Protein AF-A0A2L2Z9S4-F1 (afdb_monomer_lite)

Foldseek 3Di:
DDDPDDDDDDDDDDDQFDFAAQDDPPDPPDDQVVRVVGHPGQDPRRVVVVD

Secondary structure (DSSP, 8-state):
-----------------SB--S---TT-SS-GGGSTT-TTPBPHHHHHTT-

pLDDT: mean 94.97, std 8.13, range [56.25, 98.5]

Organism: Parasteatoda tepidariorum (NCBI:txid114398)

InterPro domains:
  IPR029033 Histidine phosphatase superfamily [G3DSA:3.40.50.1240] (1-51)
  IPR029033 Histidine phosphatase superfamily [SSF53254] (6-51)
  IPR033379 Histidine acid phosphatase active site [PS00616] (7-21)

Structure (mmCIF, N/CA/C/O backbone):
data_AF-A0A2L2Z9S4-F1
#
_entry.id   AF-A0A2L2Z9S4-F1
#
loop_
_atom_site.group_PDB
_atom_site.id
_atom_site.type_symbol
_atom_site.label_atom_id
_atom_site.label_alt_id
_atom_site.label_comp_id
_atom_site.label_asym_id
_atom_site.label_entity_id
_atom_site.label_seq_id
_atom_site.pdbx_PDB_ins_code
_atom_site.Cartn_x
_atom_site.Cartn_y
_atom_site.Cartn_z
_atom_site.occupancy
_atom_site.B_iso_or_equiv
_atom_site.auth_seq_id
_atom_site.auth_comp_id
_atom_site.auth_asym_id
_atom_site.auth_atom_id
_atom_site.pdbx_PDB_model_num
ATOM 1 N N . ALA A 1 1 ? -19.739 16.825 36.076 1.00 56.25 1 ALA A N 1
ATOM 2 C CA . ALA A 1 1 ? -19.363 15.402 36.213 1.00 56.25 1 ALA A CA 1
ATOM 3 C C . ALA A 1 1 ? -19.440 14.747 34.837 1.00 56.25 1 ALA A C 1
ATOM 5 O O . ALA A 1 1 ? -20.443 14.945 34.161 1.00 56.25 1 ALA A O 1
ATOM 6 N N . LYS A 1 2 ? -18.395 14.044 34.378 1.00 64.25 2 LYS A N 1
ATOM 7 C CA . LYS A 1 2 ? -18.493 13.228 33.154 1.00 64.25 2 LYS A CA 1
ATOM 8 C C . LYS A 1 2 ? -19.424 12.050 33.465 1.00 64.25 2 LYS A C 1
ATOM 10 O O . LYS A 1 2 ? -19.195 11.361 34.452 1.00 64.25 2 LYS A O 1
ATOM 15 N N . GLY A 1 3 ? -20.494 11.876 32.690 1.00 73.44 3 GLY A N 1
ATOM 16 C CA . GLY A 1 3 ? -21.398 10.732 32.842 1.00 73.44 3 GLY A CA 1
ATOM 17 C C . GLY A 1 3 ? -20.675 9.402 32.601 1.00 73.44 3 GLY A C 1
ATOM 18 O O . GLY A 1 3 ? -19.677 9.364 31.878 1.00 73.44 3 GLY A O 1
ATOM 19 N N . ASN A 1 4 ? -21.177 8.320 33.203 1.00 85.12 4 ASN A N 1
ATOM 20 C CA . ASN A 1 4 ? -20.687 6.961 32.956 1.00 85.12 4 ASN A CA 1
ATOM 21 C C . ASN A 1 4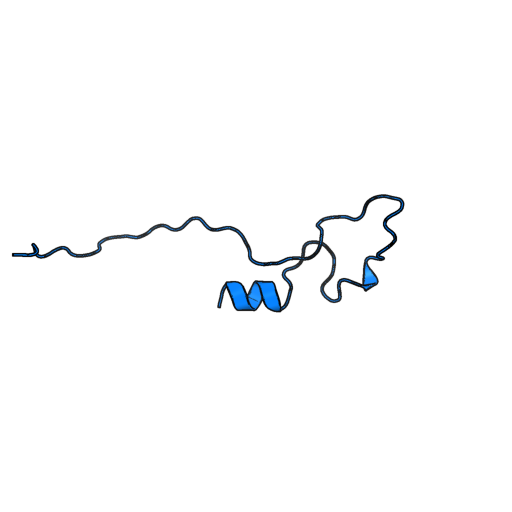 ? -21.085 6.512 31.541 1.00 85.12 4 ASN A C 1
ATOM 23 O O . ASN A 1 4 ? -22.143 5.918 31.343 1.00 85.12 4 ASN A O 1
ATOM 27 N N . TYR A 1 5 ? -20.242 6.806 30.553 1.00 88.50 5 TYR A N 1
ATOM 28 C CA . TYR A 1 5 ? -20.382 6.279 29.198 1.00 88.50 5 TYR A CA 1
ATOM 29 C C . TYR A 1 5 ? -19.613 4.962 29.059 1.00 88.50 5 TYR A C 1
ATOM 31 O O . TYR A 1 5 ? -18.471 4.848 29.502 1.00 88.50 5 TYR A O 1
ATOM 39 N N . THR A 1 6 ? -20.231 3.972 28.415 1.00 93.75 6 THR A N 1
ATOM 40 C CA . THR A 1 6 ? -19.612 2.677 28.100 1.00 93.75 6 THR A CA 1
ATOM 41 C C . THR A 1 6 ? -19.701 2.439 26.600 1.00 93.75 6 THR A C 1
ATOM 43 O O . THR A 1 6 ? -20.795 2.481 26.035 1.00 93.75 6 THR A O 1
ATOM 46 N N . LEU A 1 7 ? -18.563 2.174 25.957 1.00 94.44 7 LEU A N 1
ATOM 47 C CA . LEU A 1 7 ? -18.512 1.781 24.552 1.00 94.44 7 LEU A CA 1
ATOM 48 C C . LEU A 1 7 ? -19.218 0.430 24.373 1.00 94.44 7 LEU A C 1
ATOM 50 O O . LEU A 1 7 ? -18.891 -0.533 25.062 1.00 94.44 7 LEU A O 1
ATOM 54 N N . ARG A 1 8 ? -20.201 0.362 23.471 1.00 96.00 8 ARG A N 1
ATOM 55 C CA . ARG A 1 8 ? -20.966 -0.871 23.211 1.00 96.00 8 ARG A CA 1
ATOM 56 C C . ARG A 1 8 ? -20.560 -1.571 21.918 1.00 96.00 8 ARG A C 1
ATOM 58 O O . ARG A 1 8 ? -20.585 -2.793 21.874 1.00 96.00 8 ARG A O 1
ATOM 65 N N . PHE A 1 9 ? -20.200 -0.814 20.884 1.00 97.62 9 PHE A N 1
ATOM 66 C CA . PHE A 1 9 ? -19.873 -1.341 19.562 1.00 97.62 9 PHE A CA 1
ATOM 67 C C . PHE A 1 9 ? -19.049 -0.322 18.765 1.00 97.62 9 PHE A C 1
ATOM 69 O O . PHE A 1 9 ? -19.249 0.883 18.926 1.00 97.62 9 PHE A O 1
ATOM 76 N N . VAL A 1 10 ? -18.151 -0.807 17.902 1.00 97.50 10 VAL A N 1
ATOM 77 C CA . VAL A 1 10 ? -17.401 -0.003 16.925 1.00 97.50 10 VAL A CA 1
ATOM 78 C C . VAL A 1 10 ? -17.409 -0.727 15.586 1.00 97.50 10 VAL A C 1
ATOM 80 O O . VA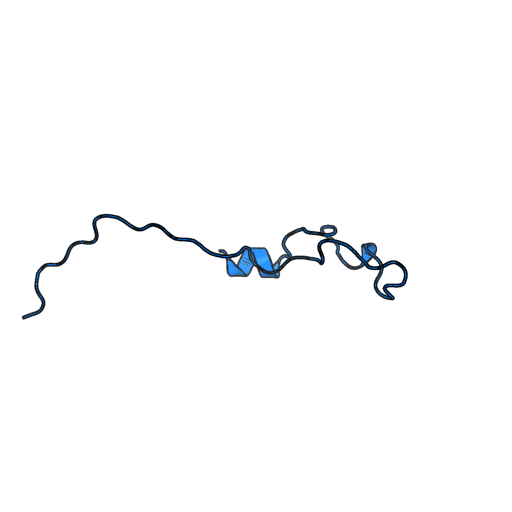L A 1 10 ? -17.151 -1.926 15.526 1.00 97.50 10 VAL A O 1
ATOM 83 N N . GLN A 1 11 ? -17.646 0.025 14.515 1.00 98.12 11 GLN A N 1
ATOM 84 C CA . GLN A 1 11 ? -17.380 -0.392 13.144 1.00 98.12 11 GLN A CA 1
ATOM 85 C C . GLN A 1 11 ? -16.390 0.595 12.529 1.00 98.12 11 GLN A C 1
ATOM 87 O O . GLN A 1 11 ? -16.518 1.803 12.729 1.00 98.12 11 GLN A O 1
ATOM 92 N N . MET A 1 12 ? -15.411 0.081 11.789 1.00 97.25 12 MET A N 1
ATOM 93 C CA . MET A 1 12 ? -14.400 0.891 11.121 1.00 97.25 12 MET A CA 1
ATOM 94 C C . MET A 1 12 ? -14.371 0.565 9.631 1.00 97.25 12 MET A C 1
ATOM 96 O O . MET A 1 12 ? -14.395 -0.601 9.246 1.00 97.25 12 MET A O 1
ATOM 100 N N . ILE A 1 13 ? -14.299 1.608 8.808 1.00 98.06 13 ILE A N 1
ATOM 101 C CA . ILE A 1 13 ? -14.047 1.515 7.372 1.00 98.06 13 ILE A CA 1
ATOM 102 C C . ILE A 1 13 ? -12.774 2.310 7.119 1.00 98.06 13 ILE A C 1
ATOM 104 O O . ILE A 1 13 ? -12.721 3.505 7.407 1.00 98.06 13 ILE A O 1
ATOM 108 N N . TYR A 1 14 ? -11.746 1.641 6.615 1.00 97.12 14 TYR A N 1
ATOM 109 C CA . TYR A 1 14 ? -10.447 2.240 6.346 1.00 97.12 14 TYR A CA 1
ATOM 110 C C . TYR A 1 14 ? -9.894 1.724 5.021 1.00 97.12 14 TYR A C 1
ATOM 112 O O . TYR A 1 14 ? -10.280 0.662 4.528 1.00 97.12 14 TYR A O 1
ATOM 120 N N . ARG A 1 15 ? -9.017 2.520 4.408 1.00 98.06 15 ARG A N 1
ATOM 121 C CA . ARG A 1 15 ? -8.332 2.137 3.173 1.00 98.06 15 ARG A CA 1
ATOM 122 C C . ARG A 1 15 ? -7.196 1.168 3.496 1.00 98.06 15 ARG A C 1
ATOM 124 O O . ARG A 1 15 ? -6.612 1.240 4.572 1.00 98.06 15 ARG A O 1
ATOM 131 N N . HIS A 1 16 ? -6.839 0.330 2.527 1.00 97.94 16 HIS A N 1
ATOM 132 C CA . HIS A 1 16 ? -5.582 -0.412 2.556 1.00 97.94 16 HIS A CA 1
ATOM 133 C C . HIS A 1 16 ? -4.370 0.537 2.711 1.00 97.94 16 HIS A C 1
ATOM 135 O O . HIS A 1 16 ? -4.434 1.717 2.332 1.00 97.94 16 HIS A O 1
ATOM 141 N N . GLY A 1 17 ? -3.259 0.002 3.227 1.00 98.12 17 GLY A N 1
ATOM 142 C CA . GLY A 1 17 ? -1.976 0.703 3.325 1.00 98.12 17 GLY A CA 1
ATOM 143 C C . GLY A 1 17 ? -1.319 0.969 1.968 1.00 98.12 17 GLY A C 1
ATOM 144 O O . GLY A 1 17 ? -1.904 0.741 0.909 1.00 98.12 17 GLY A O 1
ATOM 145 N N . ASP A 1 18 ? -0.098 1.480 1.983 1.00 98.50 18 ASP A N 1
ATOM 146 C CA . ASP A 1 18 ? 0.69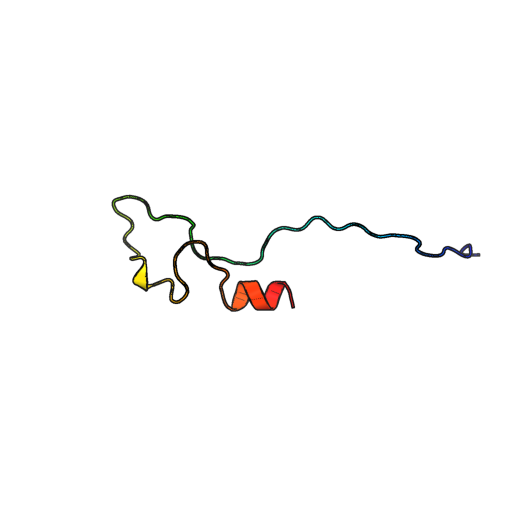9 1.683 0.775 1.00 98.50 18 ASP A CA 1
ATOM 147 C C . ASP A 1 18 ? 0.832 0.396 -0.072 1.00 98.50 18 ASP A C 1
ATOM 149 O O . ASP A 1 18 ? 1.047 -0.696 0.453 1.00 98.50 18 ASP A O 1
ATOM 153 N N . ARG A 1 19 ? 0.662 0.511 -1.392 1.00 98.38 19 ARG A N 1
ATOM 154 C CA . ARG A 1 19 ? 0.713 -0.616 -2.336 1.00 98.38 19 ARG A CA 1
ATOM 155 C C . ARG A 1 19 ? 1.368 -0.199 -3.643 1.00 98.38 19 ARG A C 1
ATOM 157 O O . ARG A 1 19 ? 1.328 0.979 -4.001 1.00 98.38 19 ARG A O 1
ATOM 164 N N . ALA A 1 20 ? 1.871 -1.175 -4.388 1.00 98.38 20 ALA A N 1
ATOM 165 C CA . ALA A 1 20 ? 2.305 -0.968 -5.762 1.00 98.38 20 ALA A CA 1
ATOM 166 C C . ALA A 1 20 ? 1.143 -0.453 -6.652 1.00 98.38 20 ALA A C 1
ATOM 168 O O . ALA A 1 20 ? -0.043 -0.662 -6.332 1.00 98.38 20 ALA A O 1
ATOM 169 N N . PRO A 1 21 ? 1.446 0.215 -7.786 1.00 98.19 21 PRO A N 1
ATOM 170 C CA . PRO A 1 21 ? 0.460 0.551 -8.809 1.00 98.19 21 PRO A CA 1
ATOM 171 C C . PRO A 1 21 ? -0.346 -0.687 -9.198 1.00 98.19 21 PRO A C 1
ATOM 173 O O . PRO A 1 21 ? 0.183 -1.792 -9.190 1.00 98.19 21 PRO A O 1
ATOM 176 N N . GLY A 1 22 ? -1.633 -0.517 -9.511 1.00 98.00 22 GLY A N 1
ATOM 177 C CA . GLY A 1 22 ? -2.467 -1.656 -9.925 1.00 98.00 22 GLY A CA 1
ATOM 178 C C . GLY A 1 22 ? -2.105 -2.166 -11.321 1.00 98.00 22 GLY A C 1
ATOM 179 O O . GLY A 1 22 ? -2.206 -3.354 -11.594 1.00 98.00 22 GLY A O 1
ATOM 180 N N . GLU A 1 23 ? -1.655 -1.259 -12.181 1.00 97.56 23 GLU A N 1
ATOM 181 C CA . GLU A 1 23 ? -1.195 -1.526 -13.537 1.00 97.56 23 GLU A CA 1
ATOM 182 C C . GLU A 1 23 ? -0.181 -0.450 -13.942 1.00 97.56 23 GLU A C 1
ATOM 184 O O . GLU A 1 23 ? -0.119 0.622 -13.328 1.00 97.56 23 GLU A O 1
ATOM 189 N N . LEU A 1 24 ? 0.600 -0.739 -14.980 1.00 98.00 24 LEU A N 1
ATOM 190 C CA . LEU A 1 24 ? 1.500 0.217 -15.617 1.00 98.00 24 LEU A CA 1
ATOM 191 C C . LEU A 1 24 ? 0.899 0.654 -16.950 1.00 98.00 24 LEU A C 1
ATOM 193 O O . LEU A 1 24 ? 0.310 -0.149 -17.678 1.00 98.00 24 LEU A O 1
ATOM 197 N N . TYR A 1 25 ? 1.068 1.924 -17.304 1.00 96.69 25 TYR A N 1
ATOM 198 C CA . TYR A 1 25 ? 0.681 2.386 -18.633 1.00 96.69 25 TYR A CA 1
ATOM 199 C C . TYR A 1 25 ? 1.690 1.900 -19.683 1.00 96.69 25 TYR A C 1
ATOM 201 O O . TYR A 1 25 ? 2.839 1.592 -19.376 1.00 96.69 25 TYR A O 1
ATOM 209 N N . LYS A 1 26 ? 1.270 1.861 -20.955 1.00 96.19 26 LYS A N 1
ATOM 210 C CA . LYS A 1 26 ? 2.008 1.217 -22.063 1.00 96.19 26 LYS A CA 1
ATOM 211 C C . LYS A 1 26 ? 3.499 1.586 -22.173 1.00 96.19 26 LYS A C 1
ATOM 213 O O . LYS A 1 26 ? 4.281 0.758 -22.624 1.00 96.19 26 LYS A O 1
ATOM 218 N N . ASN A 1 27 ? 3.875 2.808 -21.799 1.00 96.56 27 ASN A N 1
ATOM 219 C CA . ASN A 1 27 ? 5.239 3.327 -21.920 1.00 96.56 27 ASN A CA 1
ATOM 220 C C . ASN A 1 27 ? 5.790 3.807 -20.566 1.00 96.56 27 ASN A C 1
ATOM 222 O O . ASN A 1 27 ? 6.537 4.785 -20.532 1.00 96.56 27 ASN A O 1
ATOM 226 N N . ASP A 1 28 ? 5.375 3.187 -19.458 1.00 97.44 28 ASP A N 1
ATOM 227 C CA . ASP A 1 28 ? 5.922 3.522 -18.144 1.00 97.44 28 ASP A CA 1
ATOM 228 C C . ASP A 1 28 ? 7.439 3.274 -18.128 1.00 97.44 28 ASP A C 1
ATOM 230 O O . ASP A 1 28 ? 7.877 2.173 -18.473 1.00 97.44 28 ASP A O 1
ATOM 234 N N . PRO A 1 29 ? 8.270 4.273 -17.769 1.00 97.19 29 PRO A N 1
ATOM 235 C CA . PRO A 1 29 ? 9.710 4.073 -17.671 1.00 97.19 29 PRO A CA 1
ATOM 236 C C . PRO A 1 29 ? 10.103 3.161 -16.496 1.00 97.19 29 PRO A C 1
ATOM 238 O O . PRO A 1 29 ? 11.257 2.744 -16.422 1.00 97.19 29 PRO A O 1
ATOM 241 N N . ASN A 1 30 ? 9.174 2.854 -15.583 1.00 97.12 30 ASN A N 1
ATOM 242 C CA . ASN A 1 30 ? 9.389 2.018 -14.408 1.00 97.12 30 ASN A CA 1
ATOM 243 C C . ASN A 1 30 ? 8.810 0.615 -14.656 1.00 97.12 30 ASN A C 1
ATOM 245 O O . ASN A 1 30 ? 7.589 0.449 -14.625 1.00 97.12 30 ASN A O 1
ATOM 249 N N . PRO A 1 31 ? 9.645 -0.411 -14.895 1.00 96.88 31 PRO A N 1
ATOM 250 C CA . PRO A 1 31 ? 9.149 -1.756 -15.154 1.00 96.88 31 PRO A CA 1
ATOM 251 C C . PRO A 1 31 ? 8.538 -2.393 -13.901 1.00 96.88 31 PRO A C 1
ATOM 253 O O . PRO A 1 31 ? 8.909 -2.067 -12.772 1.00 96.88 31 PRO A O 1
ATOM 256 N N . GLU A 1 32 ? 7.659 -3.378 -14.107 1.00 96.81 32 GLU A N 1
ATOM 257 C CA . GLU A 1 32 ? 6.991 -4.128 -13.031 1.00 96.81 32 GLU A CA 1
ATOM 258 C C . GLU A 1 32 ? 7.980 -4.736 -12.029 1.00 96.81 32 GLU A C 1
ATOM 260 O O . GLU A 1 32 ? 7.714 -4.771 -10.833 1.00 96.81 32 GLU A O 1
ATOM 265 N N . THR A 1 33 ? 9.166 -5.126 -12.494 1.00 96.94 33 THR A N 1
ATOM 266 C CA . THR A 1 33 ? 10.236 -5.696 -11.668 1.00 96.94 33 THR A CA 1
ATOM 267 C C . THR A 1 33 ? 10.739 -4.766 -10.559 1.00 96.94 33 THR A C 1
ATOM 269 O O . THR A 1 33 ? 11.424 -5.233 -9.653 1.00 96.94 33 THR A O 1
ATOM 272 N N . LEU A 1 34 ? 10.440 -3.460 -10.616 1.00 97.62 34 LEU A N 1
ATOM 273 C CA . LEU A 1 34 ? 10.731 -2.519 -9.526 1.00 97.62 34 LEU A CA 1
ATOM 274 C C . LEU A 1 34 ? 9.784 -2.677 -8.328 1.00 97.62 34 LEU A C 1
ATOM 276 O O . LEU A 1 34 ? 10.084 -2.167 -7.250 1.00 97.62 34 LEU A O 1
ATOM 280 N N . TRP A 1 35 ? 8.674 -3.395 -8.494 1.00 97.12 35 TRP A N 1
ATOM 281 C CA . TRP A 1 35 ? 7.732 -3.738 -7.437 1.00 97.12 35 TRP A CA 1
ATOM 282 C C . TRP A 1 35 ? 8.011 -5.181 -6.996 1.00 97.12 35 TRP A C 1
ATOM 284 O O . TRP A 1 35 ? 7.489 -6.118 -7.595 1.00 97.12 35 TRP A O 1
ATOM 294 N N . PRO A 1 36 ? 8.839 -5.407 -5.958 1.00 96.56 36 PRO A N 1
ATOM 295 C CA . PRO A 1 36 ? 9.340 -6.743 -5.615 1.00 96.56 36 PRO A CA 1
ATOM 296 C C . PRO A 1 36 ? 8.246 -7.715 -5.161 1.00 96.56 36 PRO A C 1
ATOM 298 O O . PRO A 1 36 ? 8.451 -8.925 -5.178 1.00 96.56 36 PRO A O 1
ATOM 301 N N . LEU A 1 37 ? 7.097 -7.183 -4.742 1.00 97.69 37 LEU A N 1
ATOM 302 C CA . LEU A 1 37 ? 5.929 -7.960 -4.340 1.00 97.69 37 LEU A CA 1
ATOM 303 C C . LEU A 1 37 ? 4.900 -8.107 -5.473 1.00 97.69 37 LEU A C 1
ATOM 305 O O . LEU A 1 37 ? 3.935 -8.835 -5.299 1.00 97.69 37 LEU A O 1
ATOM 309 N N . GLY A 1 38 ? 5.121 -7.469 -6.626 1.00 97.88 38 GLY A N 1
ATOM 310 C CA . GLY A 1 38 ? 4.186 -7.425 -7.751 1.00 97.88 38 GLY A CA 1
ATOM 311 C C . GLY A 1 38 ? 3.278 -6.192 -7.749 1.00 97.88 38 GLY A C 1
ATOM 312 O O . GLY A 1 38 ? 3.212 -5.435 -6.776 1.00 97.88 38 GLY A O 1
ATOM 313 N N . LEU A 1 39 ? 2.591 -5.970 -8.873 1.00 98.25 39 LEU A N 1
ATOM 314 C CA . LEU A 1 39 ? 1.602 -4.898 -9.020 1.00 98.25 39 LEU A CA 1
ATOM 315 C C . LEU A 1 39 ? 0.375 -5.150 -8.135 1.00 98.25 39 LEU A C 1
ATOM 317 O O . LEU A 1 39 ? -0.045 -6.281 -7.922 1.00 98.25 39 LEU A O 1
ATOM 321 N N . GLY A 1 40 ? -0.210 -4.074 -7.612 1.00 97.88 40 GLY A N 1
ATOM 322 C CA . GLY A 1 40 ? -1.399 -4.115 -6.757 1.00 97.88 40 GLY A CA 1
ATOM 323 C C . GLY A 1 40 ? -1.161 -4.568 -5.312 1.00 97.88 40 GLY A C 1
ATOM 324 O O . GLY A 1 40 ? -2.016 -4.306 -4.465 1.00 97.88 40 GLY A O 1
ATOM 325 N N . GLU A 1 41 ? -0.010 -5.166 -5.006 1.00 98.19 41 GLU A N 1
ATOM 326 C CA . GLU A 1 41 ? 0.295 -5.723 -3.687 1.00 98.19 41 GLU A CA 1
ATOM 327 C C . GLU A 1 41 ? 0.735 -4.668 -2.661 1.00 98.19 41 GLU A C 1
ATOM 329 O O . GLU A 1 41 ? 1.354 -3.655 -3.003 1.00 98.19 41 GLU A O 1
ATOM 334 N N . LEU A 1 42 ? 0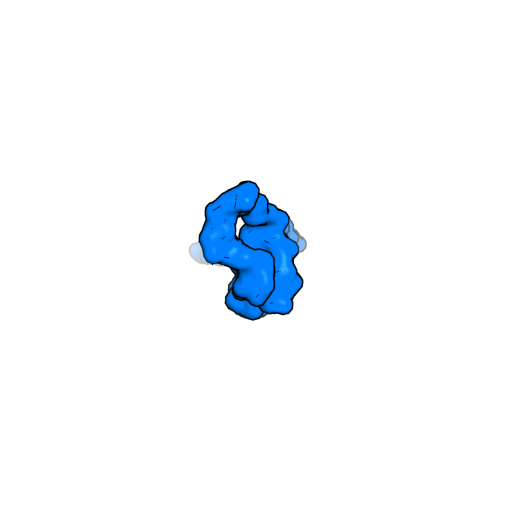.426 -4.911 -1.379 1.00 98.19 42 LEU A N 1
ATOM 335 C CA . LEU A 1 42 ? 0.875 -4.064 -0.265 1.00 98.19 42 LEU A CA 1
ATOM 336 C C . LEU A 1 42 ? 2.401 -4.057 -0.172 1.00 98.19 42 LEU A C 1
ATOM 338 O O . LEU A 1 42 ? 3.028 -5.115 -0.149 1.00 98.19 42 LEU A O 1
ATOM 342 N N . THR A 1 43 ? 2.992 -2.874 -0.017 1.00 98.00 43 THR A N 1
ATOM 343 C CA . THR A 1 43 ? 4.422 -2.754 0.283 1.00 98.00 43 THR A CA 1
ATOM 344 C C . THR A 1 43 ? 4.698 -3.137 1.740 1.00 98.00 43 THR A C 1
ATOM 346 O O . THR A 1 43 ? 3.786 -3.193 2.569 1.00 98.00 43 THR A O 1
ATOM 349 N N . GLU A 1 44 ? 5.965 -3.362 2.100 1.00 97.81 44 GLU A N 1
ATOM 350 C CA . GLU A 1 44 ? 6.340 -3.552 3.512 1.00 97.81 44 GLU A CA 1
ATOM 351 C C . GLU A 1 44 ? 5.944 -2.341 4.371 1.00 97.81 44 GLU A C 1
ATOM 353 O O . GLU A 1 44 ? 5.459 -2.496 5.491 1.00 97.81 44 GLU A O 1
ATOM 358 N N . LEU A 1 45 ? 6.044 -1.130 3.813 1.00 98.19 45 LEU A N 1
ATOM 359 C CA . LEU A 1 45 ? 5.519 0.075 4.449 1.00 98.19 45 LEU A CA 1
ATOM 360 C C . LEU A 1 45 ? 3.997 -0.010 4.630 1.00 98.19 45 LEU A C 1
ATOM 362 O O . LEU A 1 45 ? 3.491 0.309 5.703 1.00 98.19 45 LEU A O 1
ATOM 366 N N . GLY A 1 46 ? 3.265 -0.463 3.612 1.00 98.25 46 GLY A N 1
ATOM 367 C CA . GLY A 1 46 ? 1.818 -0.636 3.685 1.00 98.25 46 GLY A CA 1
ATOM 368 C C . GLY A 1 46 ? 1.374 -1.618 4.762 1.00 98.25 46 GLY A C 1
ATOM 369 O O . GLY A 1 46 ? 0.378 -1.362 5.436 1.00 98.25 46 GLY A O 1
ATOM 370 N N . LYS A 1 47 ? 2.135 -2.698 4.975 1.00 97.81 47 LYS A N 1
ATOM 371 C CA . LYS A 1 47 ? 1.916 -3.636 6.087 1.00 97.81 47 LYS A CA 1
ATOM 372 C C . LYS A 1 47 ? 2.134 -2.946 7.436 1.00 97.81 47 LYS A C 1
ATOM 374 O O . LYS A 1 47 ? 1.270 -3.028 8.301 1.00 97.81 47 LYS A O 1
ATOM 379 N N . MET A 1 48 ? 3.232 -2.202 7.586 1.00 98.12 48 MET A N 1
ATOM 380 C CA . MET A 1 48 ? 3.557 -1.476 8.824 1.00 98.12 48 MET A CA 1
A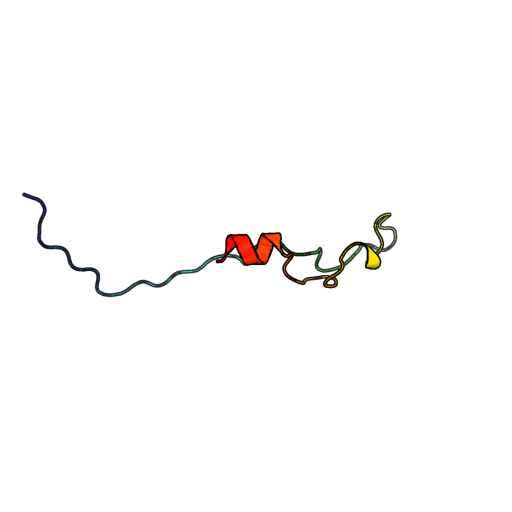TOM 381 C C . MET A 1 48 ? 2.572 -0.353 9.161 1.00 98.12 48 MET A C 1
ATOM 383 O O . MET A 1 48 ? 2.376 -0.046 10.328 1.00 98.12 48 MET A O 1
ATOM 387 N N . GLN A 1 49 ? 1.932 0.261 8.166 1.00 98.06 49 GLN A N 1
ATOM 388 C CA . GLN A 1 49 ? 0.889 1.270 8.393 1.00 98.06 49 GLN A CA 1
ATOM 389 C C . GLN A 1 49 ? -0.388 0.694 9.020 1.00 98.06 49 GLN A C 1
ATOM 391 O O . GLN A 1 49 ? -1.226 1.463 9.485 1.00 98.06 49 GLN A O 1
ATOM 396 N N . GLN A 1 50 ? -0.565 -0.628 8.972 1.00 96.06 50 GLN A N 1
ATOM 397 C CA . GLN A 1 50 ? -1.764 -1.329 9.440 1.00 96.06 50 GLN A CA 1
ATOM 398 C C . GLN A 1 50 ? -1.486 -2.256 10.633 1.00 96.06 50 GLN A C 1
ATOM 400 O O . GLN A 1 50 ? -2.415 -2.907 11.111 1.0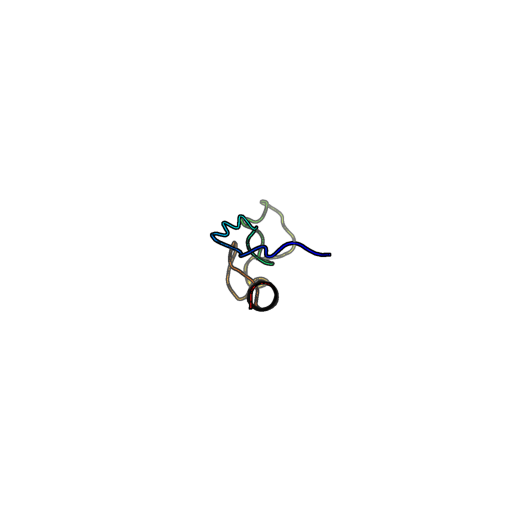0 96.06 50 GLN A O 1
ATOM 405 N N . TYR A 1 51 ? -0.227 -2.339 11.073 1.00 91.31 51 TYR A N 1
ATOM 406 C CA . TYR A 1 51 ? 0.206 -3.102 12.243 1.00 91.31 51 TYR A CA 1
ATOM 407 C C . TYR A 1 51 ? 0.166 -2.221 13.493 1.00 91.31 51 TYR A C 1
ATOM 409 O O . TYR A 1 51 ? -0.413 -2.669 14.507 1.00 91.31 51 TYR A O 1
#

Sequence (51 aa):
AKGNYTLRFVQMIYRHGDRAPGELYKNDPNPETLWPLGLGELTELGKMQQY

Radius of gyration: 19.19 Å; chains: 1; bounding box: 32×23×58 Å